Protein AF-A0A7X6XZR0-F1 (afdb_monomer)

pLDDT: mean 86.49, std 8.96, range [48.38, 97.5]

Structure (mmCIF, N/CA/C/O backbone):
data_AF-A0A7X6XZR0-F1
#
_entry.id   AF-A0A7X6XZR0-F1
#
loop_
_atom_site.group_PDB
_atom_site.id
_atom_site.type_symbol
_atom_site.label_atom_id
_atom_site.label_alt_id
_atom_site.label_comp_id
_atom_site.label_asym_id
_atom_site.label_entity_id
_atom_site.label_seq_id
_atom_site.pdbx_PDB_ins_code
_atom_site.Cartn_x
_atom_site.Cartn_y
_atom_site.Cartn_z
_atom_site.occupancy
_atom_site.B_iso_or_equiv
_atom_site.auth_seq_id
_atom_site.auth_comp_id
_atom_site.auth_asym_id
_atom_site.auth_atom_id
_atom_site.pdbx_PDB_model_num
ATOM 1 N N . MET A 1 1 ? 8.044 -17.500 -3.441 1.00 71.12 1 MET A N 1
ATOM 2 C CA . MET A 1 1 ? 6.943 -18.055 -2.612 1.00 71.12 1 MET A CA 1
ATOM 3 C C . MET A 1 1 ? 7.220 -17.978 -1.116 1.00 71.12 1 MET A C 1
ATOM 5 O O . MET A 1 1 ? 6.390 -17.415 -0.420 1.00 71.12 1 MET A O 1
ATOM 9 N N . LEU A 1 2 ? 8.347 -18.494 -0.602 1.00 86.00 2 LEU A N 1
ATOM 10 C CA . LEU A 1 2 ? 8.630 -18.442 0.845 1.00 86.00 2 LEU A CA 1
ATOM 11 C C . LEU A 1 2 ? 8.700 -16.993 1.375 1.00 86.00 2 LEU A C 1
ATOM 13 O O . LEU A 1 2 ? 8.103 -16.699 2.404 1.00 86.00 2 LEU A O 1
ATOM 17 N N . GLY A 1 3 ? 9.299 -16.070 0.608 1.00 82.06 3 GLY A N 1
ATOM 18 C CA . GLY A 1 3 ? 9.288 -14.629 0.906 1.00 82.06 3 GLY A CA 1
ATOM 19 C C . GLY A 1 3 ? 7.881 -14.025 1.001 1.00 82.06 3 GLY A C 1
ATOM 20 O O . GLY A 1 3 ? 7.566 -13.363 1.981 1.00 82.06 3 GLY A O 1
ATOM 21 N N . THR A 1 4 ? 6.993 -14.332 0.053 1.00 83.75 4 THR A N 1
ATOM 22 C CA . THR A 1 4 ? 5.595 -13.863 0.040 1.00 83.75 4 THR A CA 1
ATOM 23 C C . THR A 1 4 ? 4.795 -14.362 1.250 1.00 83.75 4 THR A C 1
ATOM 25 O O . THR A 1 4 ? 3.998 -13.614 1.819 1.00 83.75 4 THR A O 1
ATOM 28 N N . ILE A 1 5 ? 5.023 -15.612 1.674 1.00 87.69 5 ILE A N 1
ATOM 29 C CA . ILE A 1 5 ? 4.390 -16.190 2.869 1.00 87.69 5 ILE A CA 1
ATOM 30 C C . ILE A 1 5 ? 4.886 -15.471 4.126 1.00 87.69 5 ILE A C 1
ATOM 32 O O . ILE A 1 5 ? 4.074 -15.035 4.941 1.00 87.69 5 ILE A O 1
ATOM 36 N N . VAL A 1 6 ? 6.204 -15.298 4.262 1.00 89.50 6 VAL A N 1
ATOM 37 C CA . VAL A 1 6 ? 6.802 -14.580 5.397 1.00 89.50 6 VAL A CA 1
ATOM 38 C C . VAL A 1 6 ? 6.308 -13.133 5.451 1.00 89.50 6 VAL A C 1
ATOM 40 O O . VAL A 1 6 ? 5.917 -12.673 6.520 1.00 89.50 6 VAL A O 1
ATOM 43 N N . ASN A 1 7 ? 6.246 -12.441 4.310 1.00 85.06 7 ASN A N 1
ATOM 44 C CA . ASN A 1 7 ? 5.726 -11.076 4.220 1.00 85.06 7 ASN A CA 1
ATOM 45 C C . ASN A 1 7 ? 4.259 -11.006 4.669 1.00 85.06 7 ASN A C 1
ATOM 47 O O . ASN A 1 7 ? 3.897 -10.188 5.510 1.00 85.06 7 ASN A O 1
ATOM 51 N N . SER A 1 8 ? 3.422 -11.924 4.181 1.00 87.25 8 SER A N 1
ATOM 52 C CA . SER A 1 8 ? 2.006 -11.987 4.562 1.00 87.25 8 SER A CA 1
ATOM 53 C C . SER A 1 8 ? 1.831 -12.204 6.070 1.00 87.25 8 SER A C 1
ATOM 55 O O . SER A 1 8 ? 1.037 -11.513 6.707 1.00 87.25 8 SER A O 1
ATOM 57 N N . ILE A 1 9 ? 2.613 -13.112 6.666 1.00 92.38 9 ILE A N 1
ATOM 58 C CA . ILE A 1 9 ? 2.617 -13.346 8.118 1.00 92.38 9 ILE A CA 1
ATOM 59 C C . ILE A 1 9 ? 3.086 -12.095 8.872 1.00 92.38 9 ILE A C 1
ATOM 61 O O . ILE A 1 9 ? 2.467 -11.714 9.865 1.00 92.38 9 ILE A O 1
ATOM 65 N N . ALA A 1 10 ? 4.136 -11.425 8.395 1.00 90.50 10 ALA A N 1
ATOM 66 C CA . ALA A 1 10 ? 4.646 -10.201 9.004 1.00 90.50 10 ALA A CA 1
ATOM 67 C C . ALA A 1 10 ? 3.609 -9.067 8.975 1.00 90.50 10 ALA A C 1
ATOM 69 O O . ALA A 1 10 ? 3.434 -8.387 9.985 1.00 90.50 10 ALA A O 1
ATOM 70 N N . ILE A 1 11 ? 2.874 -8.904 7.869 1.00 89.38 11 ILE A N 1
ATOM 71 C CA . ILE A 1 11 ? 1.781 -7.926 7.753 1.00 89.38 11 ILE A CA 1
ATOM 72 C C . ILE A 1 11 ? 0.669 -8.246 8.757 1.00 89.38 11 ILE A C 1
ATOM 74 O O . ILE A 1 11 ? 0.192 -7.346 9.447 1.00 89.38 11 ILE A O 1
ATOM 78 N N . ILE A 1 12 ? 0.280 -9.519 8.885 1.00 91.69 12 ILE A N 1
ATOM 79 C CA . ILE A 1 12 ? -0.750 -9.945 9.844 1.00 91.69 12 ILE A CA 1
ATOM 80 C C . ILE A 1 12 ? -0.305 -9.640 11.280 1.00 91.69 12 ILE A C 1
ATOM 82 O O . ILE A 1 12 ? -1.026 -8.968 12.020 1.00 91.69 12 ILE A O 1
ATOM 86 N N . ILE A 1 13 ? 0.891 -10.091 11.671 1.00 95.06 13 ILE A N 1
ATOM 87 C CA . ILE A 1 13 ? 1.434 -9.882 13.021 1.00 95.06 13 ILE A CA 1
ATOM 88 C C . ILE A 1 13 ? 1.599 -8.385 13.306 1.00 95.06 13 ILE A C 1
ATOM 90 O O . ILE A 1 13 ? 1.146 -7.900 14.343 1.00 95.06 13 ILE A O 1
ATOM 94 N N . GLY A 1 14 ? 2.191 -7.636 12.375 1.00 91.69 14 GLY A N 1
ATOM 95 C CA . GLY A 1 14 ? 2.377 -6.191 12.487 1.00 91.69 14 GLY A CA 1
ATOM 96 C C . GLY A 1 14 ? 1.052 -5.439 12.599 1.00 91.69 14 GLY A C 1
ATOM 97 O O . GLY A 1 14 ? 0.932 -4.528 13.416 1.00 91.69 14 GLY A O 1
ATOM 98 N N . GLY A 1 15 ? 0.027 -5.864 11.855 1.00 89.62 15 GLY A N 1
ATOM 99 C CA . GLY A 1 15 ? -1.329 -5.330 11.954 1.00 89.62 15 GLY A CA 1
ATOM 100 C C . GLY A 1 15 ? -1.947 -5.555 13.335 1.00 89.62 15 GLY A C 1
ATOM 101 O O . GLY A 1 15 ? -2.462 -4.611 13.937 1.00 89.62 15 GLY A O 1
ATOM 102 N N . PHE A 1 16 ? -1.840 -6.769 13.884 1.00 92.00 16 PHE A N 1
ATOM 103 C CA . PHE A 1 16 ? -2.314 -7.070 15.241 1.00 92.00 16 PHE A CA 1
ATOM 104 C C . PHE A 1 16 ? -1.589 -6.245 16.307 1.00 92.00 16 PHE A C 1
ATOM 106 O O . PHE A 1 16 ? -2.237 -5.638 17.164 1.00 92.00 16 PHE A O 1
ATOM 113 N N . ILE A 1 17 ? -0.259 -6.164 16.229 1.00 92.25 17 ILE A N 1
ATOM 114 C CA . ILE A 1 17 ? 0.546 -5.327 17.128 1.00 92.25 17 ILE A CA 1
ATOM 115 C C . ILE A 1 17 ? 0.123 -3.856 16.999 1.00 92.25 17 ILE A C 1
ATOM 117 O O . ILE A 1 17 ? -0.089 -3.179 18.006 1.00 92.25 17 ILE A O 1
ATOM 121 N N . GLY A 1 18 ? -0.089 -3.370 15.774 1.00 88.56 18 GLY A N 1
ATOM 122 C CA . GLY A 1 18 ? -0.562 -2.014 15.501 1.00 88.56 18 GLY A CA 1
ATOM 123 C C . GLY A 1 18 ? -1.922 -1.706 16.134 1.00 88.56 18 GLY A C 1
ATOM 124 O O . GLY A 1 18 ? -2.119 -0.607 16.650 1.00 88.56 18 GLY A O 1
ATOM 125 N N . ILE A 1 19 ? -2.847 -2.671 16.176 1.00 86.12 19 ILE A N 1
ATOM 126 C CA . ILE A 1 19 ? -4.145 -2.512 16.857 1.00 86.12 19 ILE A CA 1
ATOM 127 C C . ILE A 1 19 ? -3.961 -2.336 18.369 1.00 86.12 19 ILE A C 1
ATOM 129 O O . ILE A 1 19 ? -4.641 -1.498 18.968 1.00 86.12 19 ILE A O 1
ATOM 133 N N . ILE A 1 20 ? -3.041 -3.086 18.983 1.00 88.31 20 ILE A N 1
ATOM 134 C CA . ILE A 1 20 ? -2.746 -2.988 20.421 1.00 88.31 20 ILE A CA 1
ATOM 135 C C . ILE A 1 20 ? -2.104 -1.629 20.737 1.00 88.31 20 ILE A C 1
ATOM 137 O O . ILE A 1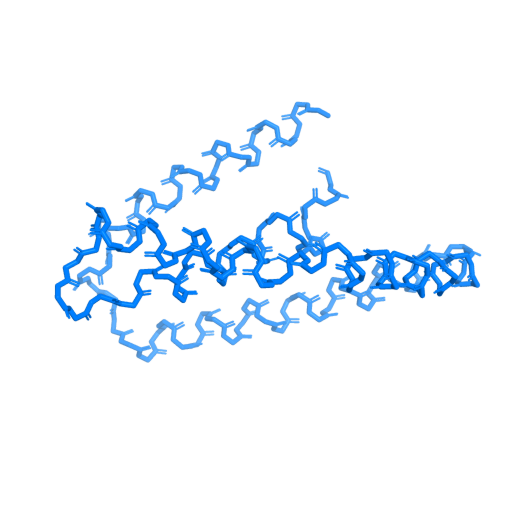 20 ? -2.509 -0.949 21.682 1.00 88.31 20 ILE A O 1
ATOM 141 N N . LEU A 1 21 ? -1.151 -1.194 19.909 1.00 86.94 21 LEU A N 1
ATOM 142 C CA . LEU A 1 21 ? -0.399 0.048 20.107 1.00 86.94 21 LEU A CA 1
ATOM 143 C C . LEU A 1 21 ? -1.162 1.314 19.690 1.00 86.94 21 LEU A C 1
ATOM 145 O O . LEU A 1 21 ? -0.823 2.404 20.154 1.00 86.94 21 LEU A O 1
ATOM 149 N N . LYS A 1 22 ? -2.221 1.194 18.874 1.00 79.50 22 LYS A N 1
ATOM 150 C CA . LYS A 1 22 ? -3.041 2.309 18.358 1.00 79.50 22 LYS A CA 1
ATOM 151 C C . LYS A 1 22 ? -3.418 3.339 19.424 1.00 79.50 22 LYS A C 1
ATOM 153 O O . LYS A 1 22 ? -3.431 4.528 19.130 1.00 79.50 22 LYS A O 1
ATOM 158 N N . LYS A 1 23 ? -3.758 2.905 20.645 1.00 75.81 23 LYS A N 1
ATOM 159 C CA . LYS A 1 23 ? -4.192 3.814 21.724 1.00 75.81 23 LYS A CA 1
ATOM 160 C C . LYS A 1 23 ? -3.085 4.760 22.215 1.00 75.81 23 LYS A C 1
ATOM 162 O O . LYS A 1 23 ? -3.414 5.773 22.820 1.00 75.81 23 LYS A O 1
ATOM 167 N N . GLY A 1 24 ? -1.810 4.440 21.976 1.00 77.94 24 GLY A N 1
ATOM 168 C CA . GLY A 1 24 ? -0.663 5.240 22.420 1.00 77.94 24 GLY A CA 1
ATOM 169 C C . GLY A 1 24 ? -0.092 6.201 21.371 1.00 77.94 24 GLY A C 1
ATOM 170 O O . GLY A 1 24 ? 0.735 7.043 21.712 1.00 77.94 24 GLY A O 1
ATOM 171 N N . ILE A 1 25 ? -0.508 6.100 20.104 1.00 84.00 25 ILE A N 1
ATOM 172 C CA . ILE A 1 25 ? 0.075 6.876 19.000 1.00 84.00 25 ILE A CA 1
ATOM 173 C C . ILE A 1 25 ? -0.778 8.124 18.746 1.00 84.00 25 ILE A C 1
ATOM 175 O O . ILE A 1 25 ? -1.958 8.015 18.420 1.00 84.00 25 ILE A O 1
ATOM 179 N N . LYS A 1 26 ? -0.184 9.320 18.875 1.00 88.69 26 LYS A N 1
ATOM 180 C CA . LYS A 1 26 ? -0.868 10.582 18.530 1.00 88.69 26 LYS A CA 1
ATOM 181 C C . LYS A 1 26 ? -1.081 10.681 17.017 1.00 88.69 26 LYS A C 1
ATOM 183 O O . LYS A 1 26 ? -0.222 10.256 16.247 1.00 88.69 26 LYS A O 1
ATOM 188 N N . GLU A 1 27 ? -2.163 11.338 16.606 1.00 85.88 27 GLU A N 1
ATOM 189 C CA . GLU A 1 27 ? -2.538 11.494 15.191 1.00 85.88 27 GLU A CA 1
ATOM 190 C C . GLU A 1 27 ? -1.414 12.104 14.335 1.00 85.88 27 GLU A C 1
ATOM 192 O O . GLU A 1 27 ? -1.160 11.663 13.221 1.00 85.88 27 GLU A O 1
ATOM 197 N N . ASN A 1 28 ? -0.650 13.043 14.897 1.00 89.81 28 ASN A N 1
ATOM 198 C CA . ASN A 1 28 ? 0.476 13.681 14.211 1.00 89.81 28 ASN A CA 1
ATOM 199 C C . ASN A 1 28 ? 1.545 12.659 13.791 1.00 89.81 28 ASN A C 1
ATOM 201 O O . ASN A 1 28 ? 2.033 12.708 12.668 1.00 89.81 28 ASN A O 1
ATOM 205 N N . TYR A 1 29 ? 1.872 11.702 14.671 1.00 90.56 29 TYR A N 1
ATOM 206 C CA . TYR A 1 29 ? 2.829 10.641 14.348 1.00 90.56 29 TYR A CA 1
ATOM 207 C C . TYR A 1 29 ? 2.277 9.714 13.273 1.00 90.56 29 TYR A C 1
ATOM 209 O O . TYR A 1 29 ? 3.020 9.309 12.385 1.00 90.56 29 TYR A O 1
ATOM 217 N N . ARG A 1 30 ? 0.976 9.403 13.320 1.00 85.50 30 ARG A N 1
ATOM 218 C CA . ARG A 1 30 ? 0.325 8.602 12.281 1.00 85.50 30 ARG A CA 1
ATOM 219 C C . ARG A 1 30 ? 0.469 9.267 10.913 1.00 85.50 30 ARG A C 1
ATOM 221 O O . ARG A 1 30 ? 0.872 8.589 9.974 1.00 85.50 30 ARG A O 1
ATOM 228 N N . ASN A 1 31 ? 0.190 10.565 10.819 1.00 89.94 31 ASN A N 1
ATOM 229 C CA . ASN A 1 31 ? 0.313 11.313 9.568 1.00 89.94 31 ASN A CA 1
ATOM 230 C C . ASN A 1 31 ? 1.757 11.308 9.057 1.00 89.94 31 ASN A C 1
ATOM 232 O O . ASN A 1 31 ? 1.991 10.890 7.930 1.00 89.94 31 ASN A O 1
ATOM 236 N N . THR A 1 32 ? 2.736 11.627 9.910 1.00 93.38 32 THR A N 1
ATOM 237 C CA . THR A 1 32 ? 4.158 11.587 9.524 1.00 93.38 32 THR A CA 1
ATOM 238 C C . THR A 1 32 ? 4.602 10.199 9.050 1.00 93.38 32 THR A C 1
ATOM 240 O O . THR A 1 32 ? 5.344 10.089 8.076 1.00 93.38 32 THR A O 1
ATOM 243 N N . ILE A 1 33 ? 4.142 9.128 9.708 1.00 89.81 33 ILE A N 1
ATOM 244 C CA . ILE A 1 33 ? 4.438 7.752 9.287 1.00 89.81 33 ILE A CA 1
ATOM 245 C C . ILE A 1 33 ? 3.818 7.468 7.915 1.00 89.81 33 ILE A C 1
ATOM 247 O O . ILE A 1 33 ? 4.497 6.924 7.046 1.00 89.81 33 ILE A O 1
ATOM 251 N N . MET A 1 34 ? 2.555 7.846 7.700 1.00 87.62 34 MET A N 1
ATOM 252 C CA . MET A 1 34 ? 1.875 7.647 6.417 1.00 87.62 34 MET A CA 1
ATOM 253 C C . MET A 1 34 ? 2.548 8.421 5.279 1.00 87.62 34 MET A C 1
ATOM 255 O O . MET A 1 34 ? 2.751 7.849 4.208 1.00 87.62 34 MET A O 1
ATOM 259 N N . ASP A 1 35 ? 2.958 9.666 5.519 1.00 92.00 35 ASP A N 1
ATOM 260 C CA . ASP A 1 35 ? 3.688 10.480 4.541 1.00 92.00 35 ASP A CA 1
ATOM 261 C C . ASP A 1 35 ? 5.045 9.847 4.193 1.00 92.00 35 ASP A C 1
ATOM 263 O O . ASP A 1 35 ? 5.417 9.751 3.021 1.00 92.00 35 ASP A O 1
ATOM 267 N N . GLY A 1 36 ? 5.763 9.332 5.198 1.00 92.69 36 GLY A N 1
ATOM 268 C CA . GLY A 1 36 ? 7.014 8.598 4.997 1.00 92.69 36 GLY A CA 1
ATOM 269 C C . GLY A 1 36 ? 6.830 7.312 4.182 1.00 92.69 36 GLY A C 1
ATOM 270 O O . GLY A 1 36 ? 7.637 7.016 3.295 1.00 92.69 36 GLY A O 1
ATOM 271 N N . ILE A 1 37 ? 5.747 6.566 4.427 1.00 89.00 37 ILE A N 1
ATOM 272 C CA . ILE A 1 37 ? 5.387 5.381 3.633 1.00 89.00 37 ILE A CA 1
ATOM 273 C C . ILE A 1 37 ? 5.085 5.788 2.185 1.00 89.00 37 ILE A C 1
ATOM 275 O O . ILE A 1 37 ? 5.611 5.164 1.264 1.00 89.00 37 ILE A O 1
ATOM 279 N N . ALA A 1 38 ? 4.300 6.847 1.966 1.00 88.19 38 ALA A N 1
ATOM 280 C CA . ALA A 1 38 ? 3.965 7.328 0.626 1.00 88.19 38 ALA A CA 1
ATOM 281 C C . ALA A 1 38 ? 5.216 7.750 -0.167 1.00 88.19 38 ALA A C 1
ATOM 283 O O . ALA A 1 38 ? 5.396 7.319 -1.309 1.00 88.19 38 ALA A O 1
ATOM 284 N N . LEU A 1 39 ? 6.124 8.511 0.453 1.00 93.06 39 LEU A N 1
ATOM 285 C CA . LEU A 1 39 ? 7.416 8.876 -0.141 1.00 93.06 39 LEU A CA 1
ATOM 286 C C . LEU A 1 39 ? 8.256 7.641 -0.490 1.00 93.06 39 LEU A C 1
ATOM 288 O O . LEU A 1 39 ? 8.831 7.566 -1.577 1.00 93.06 39 LEU A O 1
ATOM 292 N N . SER A 1 40 ? 8.285 6.644 0.395 1.00 89.31 40 SER A N 1
ATOM 293 C CA . SER A 1 40 ? 9.006 5.390 0.151 1.00 89.31 40 SER A CA 1
ATOM 294 C C . SER A 1 40 ? 8.439 4.633 -1.052 1.00 89.31 40 SER A C 1
ATOM 296 O O . SER A 1 40 ? 9.201 4.147 -1.886 1.00 89.31 40 SER A O 1
ATOM 298 N N . VAL A 1 41 ? 7.111 4.573 -1.194 1.00 86.69 41 V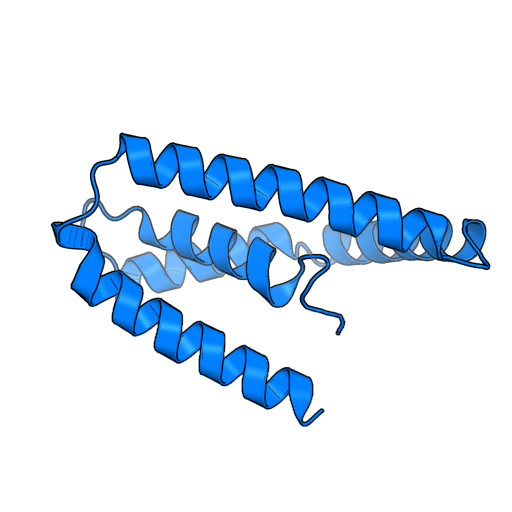AL A N 1
ATOM 299 C CA . VAL A 1 41 ? 6.450 3.939 -2.347 1.00 86.69 41 VAL A CA 1
ATOM 300 C C . VAL A 1 41 ? 6.823 4.639 -3.655 1.00 86.69 41 VAL A C 1
ATOM 302 O O . VAL A 1 41 ? 7.115 3.955 -4.637 1.00 86.69 41 VAL A O 1
ATOM 305 N N . ILE A 1 42 ? 6.884 5.975 -3.670 1.00 89.56 42 ILE A N 1
ATOM 306 C CA . ILE A 1 42 ? 7.326 6.743 -4.845 1.00 89.56 42 ILE A CA 1
ATOM 307 C C . ILE A 1 42 ? 8.758 6.353 -5.232 1.00 89.56 42 ILE A C 1
ATOM 309 O O . ILE A 1 42 ? 9.016 6.035 -6.393 1.00 89.56 42 ILE A O 1
ATOM 313 N N . ILE A 1 43 ? 9.679 6.319 -4.264 1.00 90.06 43 ILE A N 1
ATOM 314 C CA . ILE A 1 43 ? 11.084 5.954 -4.505 1.00 90.06 43 ILE A CA 1
ATOM 315 C C . ILE A 1 43 ? 11.192 4.530 -5.064 1.00 90.06 43 ILE A C 1
ATOM 317 O O . ILE A 1 43 ? 11.928 4.300 -6.028 1.00 90.06 43 ILE A O 1
ATOM 321 N N . ILE A 1 44 ? 10.446 3.579 -4.494 1.00 86.94 44 ILE A N 1
ATOM 322 C CA . ILE A 1 44 ? 10.431 2.185 -4.958 1.00 86.94 44 ILE A CA 1
ATOM 323 C C . ILE A 1 44 ? 9.894 2.105 -6.390 1.00 86.94 44 ILE A C 1
ATOM 325 O O . ILE A 1 44 ? 10.509 1.444 -7.225 1.00 86.94 44 ILE A O 1
ATOM 329 N N . GLY A 1 45 ? 8.801 2.808 -6.697 1.00 85.31 45 GLY A N 1
ATOM 330 C CA . GLY A 1 45 ? 8.219 2.852 -8.039 1.00 85.31 45 GLY A CA 1
ATOM 331 C C . GLY A 1 45 ? 9.181 3.420 -9.085 1.00 85.31 45 GLY A C 1
ATOM 332 O O . GLY A 1 45 ? 9.384 2.800 -10.129 1.00 85.31 45 GLY A O 1
ATOM 333 N N . ILE A 1 46 ? 9.836 4.546 -8.784 1.00 87.56 46 ILE A N 1
ATOM 334 C CA . ILE A 1 46 ? 10.844 5.157 -9.668 1.00 87.56 46 ILE A CA 1
ATOM 335 C C . ILE A 1 46 ? 12.014 4.194 -9.886 1.00 87.56 46 ILE A C 1
ATOM 337 O O . ILE A 1 46 ? 12.409 3.940 -11.022 1.00 87.56 46 ILE A O 1
ATOM 341 N N . THR A 1 47 ? 12.547 3.618 -8.807 1.00 86.12 47 THR A N 1
ATOM 342 C CA . THR A 1 47 ? 13.696 2.705 -8.886 1.00 86.12 47 THR A CA 1
ATOM 343 C C . THR A 1 47 ? 13.353 1.437 -9.671 1.00 86.12 47 THR A C 1
ATOM 345 O O . THR A 1 47 ? 14.162 0.976 -10.475 1.00 86.12 47 THR A O 1
ATOM 348 N N . GLY A 1 48 ? 12.153 0.882 -9.474 1.00 84.19 48 GLY A N 1
ATOM 349 C CA . GLY A 1 48 ? 11.655 -0.270 -10.227 1.00 84.19 48 GLY A CA 1
ATOM 350 C C . GLY A 1 48 ? 11.454 0.043 -11.710 1.00 84.19 48 GLY A C 1
ATOM 351 O O . GLY A 1 48 ? 11.849 -0.752 -12.559 1.00 84.19 48 GLY A O 1
ATOM 352 N N . GLY A 1 49 ? 10.921 1.228 -12.025 1.00 82.38 49 GLY A N 1
ATOM 353 C CA . GLY A 1 49 ? 10.757 1.699 -13.400 1.00 82.38 49 GLY A CA 1
ATOM 354 C C . GLY A 1 49 ? 12.089 1.898 -14.127 1.00 82.38 49 GLY A C 1
ATOM 355 O O . GLY A 1 49 ? 12.230 1.455 -15.262 1.00 82.38 49 GLY A O 1
ATOM 356 N N . ILE A 1 50 ? 13.087 2.496 -13.466 1.00 83.38 50 ILE A N 1
ATOM 357 C CA . ILE A 1 50 ? 14.426 2.710 -14.046 1.00 83.38 50 ILE A CA 1
ATOM 358 C C . ILE A 1 50 ? 15.163 1.382 -14.272 1.00 83.38 50 ILE A C 1
ATOM 360 O O . ILE A 1 50 ? 15.867 1.238 -15.267 1.00 83.38 50 ILE A O 1
ATOM 364 N N . LYS A 1 51 ? 14.998 0.398 -13.378 1.00 80.75 51 LYS A N 1
ATOM 365 C CA . LYS A 1 51 ? 15.591 -0.943 -13.533 1.00 80.75 51 LYS A CA 1
ATOM 366 C C . LYS A 1 51 ? 14.948 -1.781 -14.645 1.00 80.75 51 LYS A C 1
ATOM 368 O O . LYS A 1 51 ? 15.468 -2.846 -14.962 1.00 80.75 51 LYS A O 1
ATOM 373 N N . SER A 1 52 ? 13.822 -1.350 -15.208 1.00 78.56 52 SER A N 1
ATOM 374 C CA . SER A 1 52 ? 13.122 -2.107 -16.241 1.00 78.56 52 SER A CA 1
ATOM 375 C C . SER A 1 52 ? 13.858 -2.039 -17.579 1.00 78.56 52 SER A C 1
ATOM 377 O O . SER A 1 52 ? 13.919 -0.989 -18.213 1.00 78.56 52 SER A O 1
ATOM 379 N N . GLU A 1 53 ? 14.316 -3.189 -18.069 1.00 80.00 53 GLU A N 1
ATOM 380 C CA . GLU A 1 53 ? 14.995 -3.310 -19.368 1.00 80.00 53 GLU A CA 1
ATOM 381 C C . GLU A 1 53 ? 14.068 -3.027 -20.565 1.00 80.00 53 GLU A C 1
ATOM 383 O O . GLU A 1 53 ? 14.529 -2.629 -21.631 1.00 80.00 53 GLU A O 1
ATOM 388 N N . ASN A 1 54 ? 12.749 -3.199 -20.397 1.00 87.38 54 ASN A N 1
ATOM 389 C CA . ASN A 1 54 ? 11.750 -3.015 -21.456 1.00 87.38 54 ASN A CA 1
ATOM 390 C C . ASN A 1 54 ? 10.602 -2.095 -21.016 1.00 87.38 54 ASN A C 1
ATOM 392 O O . ASN A 1 54 ? 9.476 -2.529 -20.770 1.00 87.38 54 ASN A O 1
ATOM 396 N N . VAL A 1 55 ? 10.876 -0.790 -20.943 1.00 85.50 55 VAL A N 1
ATOM 397 C CA . VAL A 1 55 ? 9.894 0.236 -20.538 1.00 85.50 55 VAL A CA 1
ATOM 398 C C . VAL A 1 55 ? 8.625 0.213 -21.405 1.00 85.50 55 VAL A C 1
ATOM 400 O O . VAL A 1 55 ? 7.525 0.370 -20.883 1.00 85.50 55 VAL A O 1
ATOM 403 N N . ILE A 1 56 ? 8.744 -0.054 -22.712 1.00 90.88 56 ILE A N 1
ATOM 404 C CA . ILE A 1 56 ? 7.584 -0.150 -23.618 1.00 90.88 56 ILE A CA 1
ATOM 405 C C . ILE A 1 56 ? 6.639 -1.278 -23.181 1.00 90.88 56 ILE A C 1
ATOM 407 O O . ILE A 1 56 ? 5.426 -1.081 -23.148 1.00 90.88 56 ILE A O 1
ATOM 411 N N . LEU A 1 57 ? 7.178 -2.439 -22.794 1.00 90.38 57 LEU A N 1
ATOM 412 C CA . LEU A 1 57 ? 6.373 -3.575 -22.339 1.00 90.38 57 LEU A CA 1
ATOM 413 C C . LEU A 1 57 ? 5.640 -3.242 -21.037 1.00 90.38 57 LEU A C 1
ATOM 415 O O . LEU A 1 57 ? 4.465 -3.584 -20.895 1.00 90.38 57 LEU A O 1
ATOM 419 N N . VAL A 1 58 ? 6.294 -2.522 -20.120 1.00 88.00 58 VAL A N 1
ATOM 420 C CA . VAL A 1 58 ? 5.666 -2.026 -18.885 1.00 88.00 58 VAL A CA 1
ATOM 421 C C . VAL A 1 58 ? 4.498 -1.096 -19.208 1.00 88.00 58 VAL A C 1
ATOM 423 O O . VAL A 1 58 ? 3.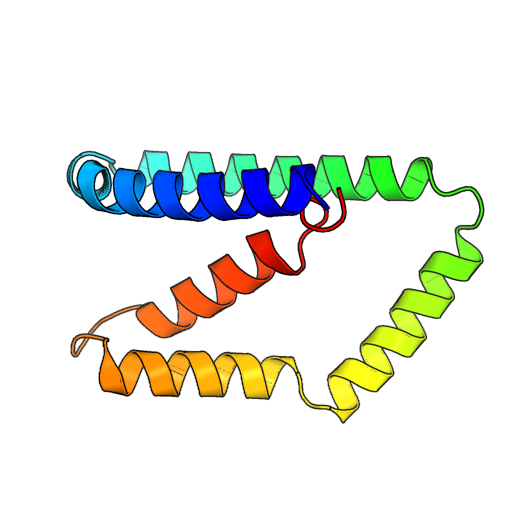400 -1.305 -18.696 1.00 88.00 58 VAL A O 1
ATOM 426 N N . VAL A 1 59 ? 4.693 -0.121 -20.102 1.00 90.12 59 VAL A N 1
ATOM 427 C CA . VAL A 1 59 ? 3.630 0.812 -20.516 1.00 90.12 59 VAL A CA 1
ATOM 428 C C . VAL A 1 59 ? 2.453 0.060 -21.139 1.00 90.12 59 VAL A C 1
ATOM 430 O O . VAL A 1 59 ? 1.313 0.265 -20.728 1.00 90.12 59 VAL A O 1
ATOM 433 N N . VAL A 1 60 ? 2.714 -0.854 -22.077 1.00 94.88 60 VAL A N 1
ATOM 434 C CA . VAL A 1 60 ? 1.663 -1.661 -22.719 1.00 94.88 60 VAL A CA 1
ATOM 435 C C . VAL A 1 60 ? 0.913 -2.511 -21.690 1.00 94.88 60 VAL A C 1
ATOM 437 O O . VAL A 1 60 ? -0.316 -2.561 -21.718 1.00 94.88 60 VAL A O 1
ATOM 440 N N . SER A 1 61 ? 1.625 -3.123 -20.742 1.00 92.06 61 SER A N 1
ATOM 441 C CA . SER A 1 61 ? 1.020 -3.931 -19.676 1.00 92.06 61 SER A CA 1
ATOM 442 C C . SER A 1 61 ? 0.126 -3.096 -18.761 1.00 92.06 61 SER A C 1
ATOM 444 O O . SER A 1 61 ? -0.965 -3.541 -18.407 1.00 92.06 61 SER A O 1
ATOM 446 N N . ILE A 1 62 ? 0.542 -1.873 -18.416 1.00 91.06 62 ILE A N 1
ATOM 447 C CA . ILE A 1 62 ? -0.266 -0.940 -17.617 1.00 91.06 62 ILE A CA 1
ATOM 448 C C . ILE A 1 62 ? -1.526 -0.529 -18.384 1.00 91.06 62 ILE A C 1
ATOM 450 O O . ILE A 1 62 ? -2.618 -0.544 -17.816 1.00 91.06 62 ILE A O 1
ATOM 454 N N . VAL A 1 63 ? -1.410 -0.192 -19.671 1.00 96.25 63 VAL A N 1
ATOM 455 C CA . VAL A 1 63 ? -2.565 0.205 -20.493 1.00 96.25 63 VAL A CA 1
ATOM 456 C C . VAL A 1 63 ? -3.560 -0.948 -20.617 1.00 96.25 63 VAL A C 1
ATOM 458 O O . VAL A 1 63 ? -4.732 -0.786 -20.288 1.00 96.25 63 VAL A O 1
ATOM 461 N N . ILE A 1 64 ? -3.105 -2.136 -21.016 1.00 97.50 64 ILE A N 1
ATOM 462 C CA . ILE A 1 64 ? -3.991 -3.297 -21.177 1.00 97.50 64 ILE A CA 1
ATOM 463 C C . ILE A 1 64 ? -4.592 -3.705 -19.826 1.00 97.50 64 ILE A C 1
ATOM 465 O O . ILE A 1 64 ? -5.801 -3.914 -19.722 1.00 97.50 64 ILE A O 1
ATOM 469 N N . GLY A 1 65 ? -3.772 -3.776 -18.776 1.00 94.56 65 GLY A N 1
ATOM 470 C CA . GLY A 1 65 ? -4.215 -4.134 -17.431 1.00 94.56 65 GLY A CA 1
ATOM 471 C C . GLY A 1 65 ? -5.236 -3.149 -16.858 1.00 94.56 65 GLY A C 1
ATOM 472 O O . GLY A 1 65 ? -6.234 -3.583 -16.287 1.00 94.56 65 GLY A O 1
ATOM 473 N N . SER A 1 66 ? -5.041 -1.841 -17.057 1.00 93.88 66 SER A N 1
ATOM 474 C CA . SER A 1 66 ? -5.993 -0.814 -16.610 1.00 93.88 66 SER A CA 1
ATOM 475 C C . SER A 1 66 ? -7.308 -0.869 -17.385 1.00 93.88 66 SER A C 1
ATOM 477 O O . SER A 1 66 ? -8.365 -0.803 -16.764 1.00 93.88 66 SER A O 1
ATOM 479 N N . MET A 1 67 ? -7.279 -1.097 -18.703 1.00 97.12 67 MET A N 1
ATOM 480 C CA . MET A 1 67 ? -8.502 -1.296 -19.493 1.00 97.12 67 MET A CA 1
ATOM 481 C C . MET A 1 67 ? -9.290 -2.527 -19.028 1.00 97.12 67 MET A C 1
ATOM 483 O O . MET A 1 67 ? -10.506 -2.451 -18.837 1.00 97.12 67 MET A O 1
ATOM 487 N N . ILE A 1 68 ? -8.605 -3.655 -18.813 1.00 97.19 68 ILE A N 1
ATOM 488 C CA . ILE A 1 68 ? -9.229 -4.884 -18.300 1.00 97.19 68 ILE A CA 1
ATOM 489 C C . ILE A 1 68 ? -9.787 -4.648 -16.892 1.00 97.19 68 ILE A C 1
ATOM 491 O O . ILE A 1 68 ? -10.913 -5.056 -16.601 1.00 97.19 68 ILE A O 1
ATOM 495 N N . GLY A 1 69 ? -9.027 -3.978 -16.025 1.00 94.69 69 GLY A N 1
ATOM 496 C CA . GLY A 1 69 ? -9.432 -3.676 -14.655 1.00 94.69 69 GLY A CA 1
ATOM 497 C C . GLY A 1 69 ? -10.650 -2.757 -14.577 1.00 94.69 69 GLY A C 1
ATOM 498 O O . GLY A 1 69 ? -11.570 -3.031 -13.799 1.00 94.69 69 GLY A O 1
ATOM 499 N N . GLU A 1 70 ? -10.697 -1.727 -15.423 1.00 95.69 70 GLU A N 1
ATOM 500 C CA . GLU A 1 70 ? -11.829 -0.801 -15.525 1.00 95.69 70 GLU A CA 1
ATOM 501 C C . GLU A 1 70 ? -13.075 -1.513 -16.058 1.00 95.69 70 GLU A C 1
ATOM 503 O O . GLU A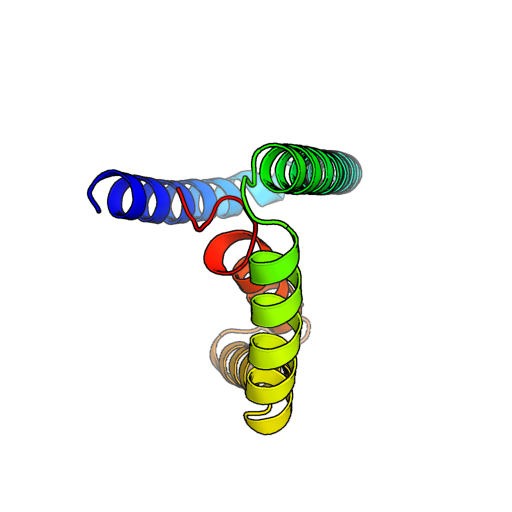 1 70 ? -14.152 -1.426 -15.464 1.00 95.69 70 GLU A O 1
ATOM 508 N N . TYR A 1 71 ? -12.929 -2.319 -17.116 1.00 97.44 71 TYR A N 1
ATOM 509 C CA . TYR A 1 71 ? -14.030 -3.124 -17.645 1.00 97.44 71 TYR A CA 1
ATOM 510 C C . TYR A 1 71 ? -14.579 -4.109 -16.600 1.00 97.44 71 TYR A C 1
ATOM 512 O O . TYR A 1 71 ? -15.794 -4.238 -16.420 1.00 97.44 71 TYR A O 1
ATOM 520 N N . ALA A 1 72 ? -13.689 -4.766 -15.851 1.00 96.81 72 ALA A N 1
ATOM 521 C CA . ALA A 1 72 ? -14.052 -5.657 -14.753 1.00 96.81 72 ALA A CA 1
ATOM 522 C C . ALA A 1 72 ? -14.593 -4.913 -13.514 1.00 96.81 72 ALA A C 1
ATOM 524 O O . ALA A 1 72 ? -15.138 -5.558 -12.607 1.00 96.81 72 ALA A O 1
ATOM 525 N N . LYS A 1 73 ? -14.485 -3.577 -13.481 1.00 95.88 73 LYS A N 1
ATOM 526 C CA . LYS A 1 73 ? -14.883 -2.697 -12.375 1.00 95.88 73 LYS A CA 1
ATOM 527 C C . LYS A 1 73 ? -14.231 -3.114 -11.052 1.00 95.88 73 LYS A C 1
ATOM 529 O O . LYS A 1 73 ? -14.922 -3.223 -10.035 1.00 95.88 73 LYS A O 1
ATOM 534 N N . ILE A 1 74 ? -12.922 -3.393 -11.075 1.00 93.25 74 ILE A N 1
ATOM 535 C CA . ILE A 1 74 ? -12.178 -3.906 -9.907 1.00 93.25 74 ILE A CA 1
ATOM 536 C C . ILE A 1 74 ? -12.314 -2.960 -8.710 1.00 93.25 74 ILE A C 1
ATOM 538 O O . ILE A 1 74 ? -12.658 -3.423 -7.625 1.00 93.25 74 ILE A O 1
ATOM 542 N N . GLU A 1 75 ? -12.133 -1.654 -8.916 1.00 90.12 75 GLU A N 1
ATOM 543 C CA . GLU A 1 75 ? -12.247 -0.644 -7.855 1.00 90.12 75 GLU A CA 1
ATOM 544 C C . GLU A 1 75 ? -13.640 -0.664 -7.206 1.00 90.12 75 GLU A C 1
ATOM 546 O O . GLU A 1 75 ? -13.764 -0.907 -6.009 1.00 90.12 75 GLU A O 1
ATOM 551 N N . LYS A 1 76 ? -14.711 -0.605 -8.011 1.00 93.31 76 LYS A N 1
ATOM 552 C CA . LYS A 1 76 ? -16.100 -0.662 -7.510 1.00 93.31 76 LYS A CA 1
ATOM 553 C C . LYS A 1 76 ? -16.408 -1.951 -6.744 1.00 93.31 76 LYS A C 1
ATOM 555 O O . LYS A 1 76 ? -17.223 -1.951 -5.822 1.00 93.31 76 LYS A O 1
ATOM 560 N N . ARG A 1 77 ? -15.817 -3.080 -7.149 1.00 93.62 77 ARG A N 1
ATOM 561 C CA . ARG A 1 77 ? -15.968 -4.359 -6.435 1.00 93.62 77 ARG A CA 1
ATOM 562 C C . ARG A 1 77 ? -15.207 -4.353 -5.114 1.00 93.62 77 ARG A C 1
ATOM 564 O O . ARG A 1 77 ? -15.714 -4.917 -4.142 1.00 93.62 77 ARG A O 1
ATOM 571 N N . LEU A 1 78 ? -14.030 -3.733 -5.075 1.00 92.44 78 LEU A N 1
ATOM 572 C CA . LEU A 1 78 ? -13.237 -3.584 -3.861 1.00 92.44 78 LEU A CA 1
ATOM 573 C C . LEU A 1 78 ? -13.965 -2.692 -2.848 1.00 92.44 78 LEU A C 1
ATOM 575 O O . LEU A 1 78 ? -14.143 -3.123 -1.709 1.00 92.44 78 LEU A O 1
ATOM 579 N N . ASP A 1 79 ? -14.495 -1.549 -3.286 1.00 92.38 79 ASP A N 1
ATOM 580 C CA . ASP A 1 79 ? -15.306 -0.648 -2.455 1.00 92.38 79 ASP A CA 1
ATOM 581 C C . ASP A 1 79 ? -16.540 -1.362 -1.903 1.00 92.38 79 ASP A C 1
ATOM 583 O O . ASP A 1 79 ? -16.742 -1.428 -0.692 1.00 92.38 79 ASP A O 1
ATOM 587 N N . LYS A 1 80 ? -17.315 -2.025 -2.774 1.00 93.88 80 LYS A N 1
ATOM 588 C CA . LYS A 1 80 ? -18.500 -2.786 -2.351 1.00 93.88 80 LYS A CA 1
ATOM 589 C C . LYS A 1 80 ? -18.151 -3.894 -1.354 1.00 93.88 80 LYS A C 1
ATOM 591 O O . LYS A 1 80 ? -18.944 -4.205 -0.467 1.00 93.88 80 LYS A O 1
ATOM 596 N N . THR A 1 81 ? -16.983 -4.516 -1.497 1.00 93.50 81 THR A N 1
ATOM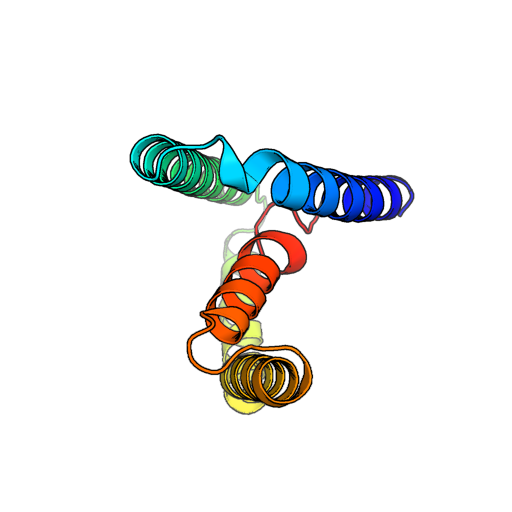 597 C CA . THR A 1 81 ? -16.502 -5.519 -0.538 1.00 93.50 81 THR A CA 1
ATOM 598 C C . THR A 1 81 ? -16.154 -4.869 0.800 1.00 93.50 81 THR A C 1
ATOM 600 O O . THR A 1 81 ? -16.560 -5.391 1.839 1.00 93.50 81 THR A O 1
ATOM 603 N N . GLY A 1 82 ? -15.478 -3.718 0.783 1.00 92.12 82 GLY A N 1
ATOM 604 C CA . GLY A 1 82 ? -15.205 -2.909 1.971 1.00 92.12 82 GLY A CA 1
ATOM 605 C C . GLY A 1 82 ? -16.484 -2.502 2.703 1.00 92.12 82 GLY A C 1
ATOM 606 O O . GLY A 1 82 ? -16.577 -2.690 3.916 1.00 92.12 82 GLY A O 1
ATOM 607 N N . ASP A 1 83 ? -17.501 -2.054 1.970 1.00 91.81 83 ASP A N 1
ATOM 608 C CA . ASP A 1 83 ? -18.797 -1.645 2.520 1.00 91.81 83 ASP A CA 1
ATOM 609 C C . ASP A 1 83 ? -19.571 -2.832 3.102 1.00 91.81 83 ASP A C 1
ATOM 611 O O . ASP A 1 83 ? -20.106 -2.759 4.211 1.00 91.81 83 ASP A O 1
ATOM 615 N N . ASN A 1 84 ? -19.570 -3.974 2.404 1.00 92.75 84 ASN A N 1
ATOM 616 C CA . ASN A 1 84 ? -20.162 -5.210 2.913 1.00 92.75 84 ASN A CA 1
ATOM 617 C C . ASN A 1 84 ? -19.483 -5.658 4.215 1.00 92.75 84 ASN A C 1
ATOM 619 O O . ASN A 1 84 ? -20.166 -6.046 5.164 1.00 92.75 84 ASN A O 1
ATOM 623 N N . LEU A 1 85 ? -18.151 -5.595 4.288 1.00 91.25 85 LEU A N 1
ATOM 624 C CA . LEU A 1 85 ? -17.414 -5.923 5.507 1.00 91.25 85 LEU A CA 1
ATOM 625 C C . LEU A 1 85 ? -17.684 -4.902 6.616 1.00 91.25 85 LEU A C 1
ATOM 627 O O . LEU A 1 85 ? -17.889 -5.299 7.760 1.00 91.25 85 LEU A O 1
ATOM 631 N N . GLN A 1 86 ? -17.768 -3.613 6.289 1.00 89.81 86 GLN A N 1
ATOM 632 C CA . GLN A 1 86 ? -18.136 -2.571 7.242 1.00 89.81 86 GLN A CA 1
ATOM 633 C C . GLN A 1 86 ? -19.545 -2.786 7.806 1.00 89.81 86 GLN A C 1
ATOM 635 O O . GLN A 1 86 ? -19.734 -2.635 9.007 1.00 89.81 86 GLN A O 1
ATOM 640 N N . SER A 1 87 ? -20.518 -3.202 6.995 1.00 89.44 87 SER A N 1
ATOM 641 C CA . SER A 1 87 ? -21.874 -3.496 7.484 1.00 89.44 87 SER A CA 1
ATOM 642 C C . SER A 1 87 ? -21.922 -4.670 8.475 1.00 89.44 87 SER A C 1
ATOM 644 O O . SER A 1 87 ? -22.800 -4.719 9.332 1.00 89.44 87 SER A O 1
ATOM 646 N N . ARG A 1 88 ? -20.970 -5.610 8.375 1.00 88.31 88 ARG A N 1
ATOM 647 C CA . ARG A 1 88 ? -20.901 -6.815 9.221 1.00 88.31 88 ARG A CA 1
ATOM 648 C C . ARG A 1 88 ? -20.017 -6.647 10.454 1.00 88.31 88 ARG A C 1
ATOM 650 O O . ARG A 1 88 ? -20.331 -7.194 11.504 1.00 88.31 88 ARG A O 1
ATOM 657 N N . PHE A 1 89 ? -18.897 -5.944 10.312 1.00 86.38 89 PHE A N 1
ATOM 658 C CA . PHE A 1 89 ? -17.835 -5.861 11.322 1.00 86.38 89 PHE A CA 1
ATOM 659 C C . PHE A 1 89 ? -17.578 -4.433 11.817 1.00 86.38 89 PHE A C 1
ATOM 661 O O . PHE A 1 89 ? -16.893 -4.235 12.823 1.00 86.38 89 PHE A O 1
ATOM 668 N N . GLY A 1 90 ? -18.093 -3.430 11.109 1.00 79.56 90 GLY A N 1
ATOM 669 C CA . GLY A 1 90 ? -17.962 -2.026 11.464 1.00 79.56 90 GLY A CA 1
ATOM 670 C C . GLY A 1 90 ? -18.927 -1.615 12.572 1.00 79.56 90 GLY A C 1
ATOM 671 O O . GLY A 1 90 ? -20.006 -2.173 12.747 1.00 79.56 90 GLY A O 1
ATOM 672 N N . LYS A 1 91 ? -18.528 -0.593 13.329 1.00 79.31 91 LYS A N 1
ATOM 673 C CA . LYS A 1 91 ? -19.428 0.146 14.227 1.00 79.31 91 LYS A CA 1
ATOM 674 C C . LYS A 1 91 ? -20.037 1.325 13.465 1.00 79.31 91 LYS A C 1
ATOM 676 O O . LYS A 1 91 ? -19.490 1.717 12.432 1.00 79.31 91 LYS A O 1
ATOM 681 N N . SER A 1 92 ? -21.112 1.902 14.003 1.00 65.25 92 SER A N 1
ATOM 682 C CA . SER A 1 92 ? -21.972 2.931 13.389 1.00 65.25 92 SER A CA 1
ATOM 683 C C . SER A 1 92 ? -21.247 4.155 12.804 1.00 65.25 92 SER A C 1
ATOM 685 O O . SER A 1 92 ? -21.837 4.863 12.005 1.00 65.25 92 SER A O 1
ATOM 687 N N . ASP A 1 93 ? -19.978 4.372 13.167 1.00 62.94 93 ASP A N 1
ATOM 688 C CA . ASP A 1 93 ? -19.150 5.511 12.745 1.00 62.94 93 ASP A CA 1
ATOM 689 C C . ASP A 1 93 ? -17.716 5.091 12.333 1.00 62.94 93 ASP A C 1
ATOM 691 O O . ASP A 1 93 ? -16.728 5.805 12.508 1.00 62.94 93 ASP A O 1
ATOM 695 N N . SER A 1 94 ? -17.550 3.846 11.874 1.00 71.56 94 SER A N 1
ATOM 696 C CA . SER A 1 94 ? -16.223 3.291 11.578 1.00 71.56 94 SER A CA 1
ATOM 697 C C . SER A 1 94 ? -15.737 3.637 10.165 1.00 71.56 94 SER A C 1
ATOM 699 O O . SER A 1 94 ? -16.425 3.397 9.185 1.00 71.56 94 SER A O 1
ATOM 701 N N . GLN A 1 95 ? -14.490 4.100 10.023 1.00 82.06 95 GLN A N 1
ATOM 702 C CA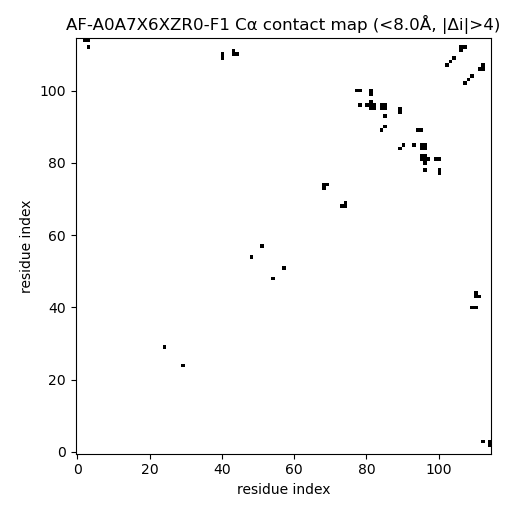 . GLN A 1 95 ? -13.810 4.212 8.718 1.00 82.06 95 GLN A CA 1
ATOM 703 C C . GLN A 1 95 ? -13.291 2.853 8.204 1.00 82.06 95 GLN A C 1
ATOM 705 O O . GLN A 1 95 ? -12.206 2.765 7.626 1.00 82.06 95 GLN A O 1
ATOM 710 N N . PHE A 1 96 ? -14.032 1.771 8.461 1.00 86.81 96 PHE A N 1
ATOM 711 C CA . PHE A 1 96 ? -13.576 0.409 8.189 1.00 86.81 96 PHE A CA 1
ATOM 712 C C . PHE A 1 96 ? -13.380 0.164 6.689 1.00 86.81 96 PHE A C 1
ATOM 714 O O . PHE A 1 96 ? -12.306 -0.290 6.300 1.00 86.81 96 PHE A O 1
ATOM 721 N N . SER A 1 97 ? -14.369 0.509 5.855 1.00 88.88 97 SER A N 1
ATOM 722 C CA . SER A 1 97 ? -14.297 0.318 4.398 1.00 88.88 97 SER A CA 1
ATOM 723 C C . SER A 1 97 ? -13.087 1.052 3.811 1.00 88.88 97 SER A C 1
ATOM 725 O O . SER A 1 97 ? -12.218 0.437 3.194 1.00 88.88 97 SER A O 1
ATOM 727 N N . LYS A 1 98 ? -12.920 2.339 4.149 1.00 88.12 98 LYS A N 1
ATOM 728 C CA . LYS A 1 98 ? -11.772 3.148 3.709 1.00 88.12 98 LYS A CA 1
ATOM 729 C C . LYS A 1 98 ? -10.431 2.553 4.145 1.00 88.12 98 LYS A C 1
ATOM 731 O O . LYS A 1 98 ? -9.495 2.514 3.348 1.00 88.12 98 LYS A O 1
ATOM 736 N N . ALA A 1 99 ? -10.322 2.082 5.389 1.00 87.94 99 ALA A N 1
ATOM 737 C CA . ALA A 1 99 ? -9.102 1.454 5.892 1.00 87.94 99 ALA A CA 1
ATOM 738 C C . ALA A 1 99 ? -8.801 0.124 5.182 1.00 87.94 99 ALA A C 1
ATOM 740 O O . ALA A 1 99 ? -7.645 -0.135 4.854 1.00 87.94 99 ALA A O 1
ATOM 741 N N . PHE A 1 100 ? -9.827 -0.684 4.905 1.00 89.88 100 PHE A N 1
ATOM 742 C CA . PHE A 1 100 ? -9.702 -1.940 4.169 1.00 89.88 100 PHE A CA 1
ATOM 743 C C . PHE A 1 100 ? -9.216 -1.715 2.732 1.00 89.88 100 PHE A C 1
ATOM 745 O O . PHE A 1 100 ? -8.238 -2.340 2.316 1.00 89.88 100 PHE A O 1
ATOM 752 N N . VAL A 1 101 ? -9.849 -0.795 1.995 1.00 90.50 101 VAL A N 1
ATOM 753 C CA . VAL A 1 101 ? -9.458 -0.454 0.617 1.00 90.50 101 VAL A CA 1
ATOM 754 C C . VAL A 1 101 ? -8.030 0.093 0.597 1.00 90.50 101 VAL A C 1
ATOM 756 O O . VAL A 1 101 ? -7.187 -0.403 -0.148 1.00 90.50 101 VAL A O 1
ATOM 759 N N . THR A 1 102 ? -7.720 1.040 1.489 1.00 87.50 102 THR A N 1
ATOM 760 C CA . THR A 1 102 ? -6.383 1.649 1.583 1.00 87.50 102 THR A CA 1
ATOM 761 C C . THR A 1 102 ? -5.304 0.603 1.877 1.00 87.50 102 THR A C 1
ATOM 763 O O . THR A 1 102 ? -4.288 0.556 1.188 1.00 87.50 102 THR A O 1
ATOM 766 N N . ALA A 1 103 ? -5.523 -0.271 2.865 1.00 87.00 103 ALA A N 1
ATOM 767 C CA . ALA A 1 103 ? -4.567 -1.322 3.210 1.00 87.00 103 ALA A CA 1
ATOM 768 C C . ALA A 1 103 ? -4.392 -2.334 2.067 1.00 87.00 103 ALA A C 1
ATOM 770 O O . ALA A 1 103 ? -3.265 -2.708 1.751 1.00 87.00 103 ALA A O 1
ATOM 771 N N . SER A 1 104 ? -5.483 -2.734 1.409 1.00 88.69 104 SER A N 1
ATOM 772 C CA . SER A 1 104 ? -5.431 -3.665 0.274 1.00 88.69 104 SER A CA 1
ATOM 773 C C . SER A 1 104 ? -4.606 -3.095 -0.881 1.00 88.69 104 SER A C 1
ATOM 775 O O . SER A 1 104 ? -3.756 -3.786 -1.437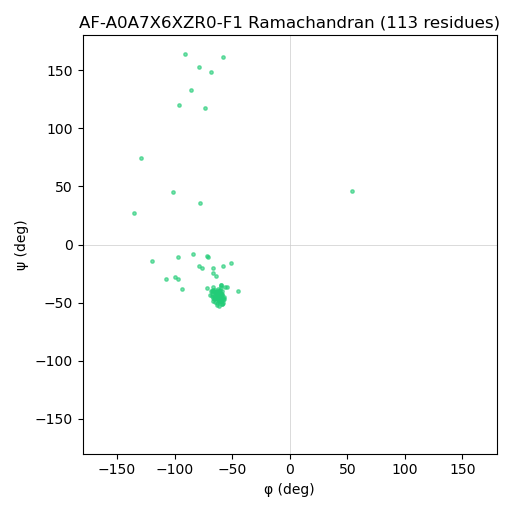 1.00 88.69 104 SER A O 1
ATOM 777 N N . LEU A 1 105 ? -4.795 -1.815 -1.211 1.00 86.44 105 LEU A N 1
ATOM 778 C CA . LEU A 1 105 ? -4.026 -1.157 -2.267 1.00 86.44 105 LEU A CA 1
ATOM 779 C C . LEU A 1 105 ? -2.541 -1.042 -1.903 1.00 86.44 105 LEU A C 1
ATOM 781 O O . LEU A 1 105 ? -1.686 -1.371 -2.723 1.00 86.44 105 LEU A O 1
ATOM 785 N N . ILE A 1 106 ? -2.223 -0.643 -0.670 1.00 82.69 106 ILE A N 1
ATOM 786 C CA . ILE A 1 106 ? -0.830 -0.487 -0.228 1.00 82.69 106 ILE A CA 1
ATOM 787 C C . ILE A 1 106 ? -0.090 -1.833 -0.212 1.00 82.69 106 ILE A C 1
A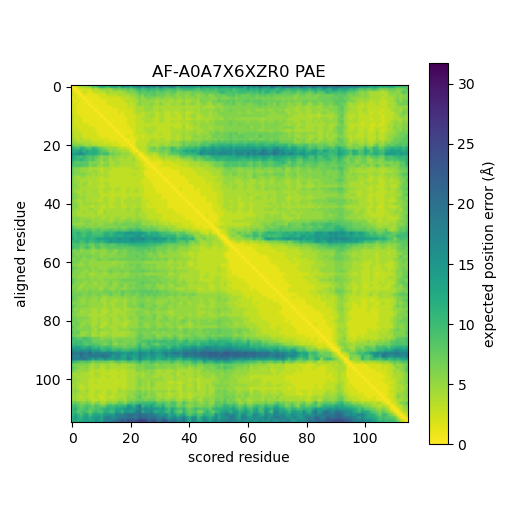TOM 789 O O . ILE A 1 106 ? 1.034 -1.909 -0.707 1.00 82.69 106 ILE A O 1
ATOM 793 N N . TYR A 1 107 ? -0.702 -2.888 0.337 1.00 80.38 107 TYR A N 1
ATOM 794 C CA . TYR A 1 107 ? -0.004 -4.149 0.611 1.00 80.38 107 TYR A CA 1
ATOM 795 C C . TYR A 1 107 ? -0.178 -5.228 -0.462 1.00 80.38 107 TYR A C 1
ATOM 797 O O . TYR A 1 107 ? 0.722 -6.048 -0.624 1.00 80.38 107 TYR A O 1
ATOM 805 N N . CYS A 1 108 ? -1.303 -5.261 -1.181 1.00 80.88 108 CYS A N 1
ATOM 806 C CA . CYS A 1 108 ? -1.563 -6.296 -2.191 1.00 80.88 108 CYS A CA 1
ATOM 807 C C . CYS A 1 108 ? -1.285 -5.823 -3.621 1.00 80.88 108 CYS A C 1
ATOM 809 O O . CYS A 1 108 ? -0.975 -6.648 -4.474 1.00 80.88 108 CYS A O 1
ATOM 811 N N . VAL A 1 109 ? -1.409 -4.520 -3.889 1.00 79.25 109 VAL A N 1
ATOM 812 C CA . VAL A 1 109 ? -1.195 -3.942 -5.230 1.00 79.25 109 VAL A CA 1
ATOM 813 C C . VAL A 1 109 ? 0.111 -3.148 -5.306 1.00 79.25 109 VAL A C 1
ATOM 815 O O . VAL A 1 109 ? 0.723 -3.072 -6.368 1.00 79.25 109 VAL A O 1
ATOM 818 N N . GLY A 1 110 ? 0.550 -2.557 -4.190 1.00 73.75 110 GLY A N 1
ATOM 819 C CA . GLY A 1 110 ? 1.730 -1.700 -4.134 1.00 73.75 110 GLY A CA 1
ATOM 820 C C . GLY A 1 110 ? 3.023 -2.377 -4.601 1.00 73.75 110 GLY A C 1
ATOM 821 O O . GLY A 1 110 ? 3.153 -3.597 -4.620 1.00 73.75 110 GLY A O 1
ATOM 822 N N . ALA A 1 111 ? 4.028 -1.560 -4.926 1.00 65.94 111 ALA A N 1
ATOM 823 C CA . ALA A 1 111 ? 5.298 -2.014 -5.500 1.00 65.94 111 ALA A CA 1
ATOM 824 C C . ALA A 1 111 ? 6.077 -3.033 -4.634 1.00 65.94 111 ALA A C 1
ATOM 826 O O . ALA A 1 111 ? 6.928 -3.746 -5.155 1.00 65.94 111 ALA A O 1
ATOM 827 N N . MET A 1 112 ? 5.778 -3.135 -3.330 1.00 62.34 112 MET A N 1
ATOM 828 C CA . MET A 1 112 ? 6.352 -4.146 -2.425 1.00 62.34 112 MET A CA 1
ATOM 829 C C . MET A 1 112 ? 5.637 -5.511 -2.458 1.00 62.34 112 MET A C 1
ATOM 831 O O . MET A 1 112 ? 6.115 -6.453 -1.834 1.00 62.34 112 MET A O 1
ATOM 835 N N . ALA A 1 113 ? 4.498 -5.644 -3.144 1.00 55.94 113 ALA A N 1
ATOM 836 C CA . ALA A 1 113 ? 3.770 -6.913 -3.250 1.00 55.94 113 ALA A CA 1
ATOM 837 C C . ALA A 1 113 ? 4.427 -7.896 -4.242 1.00 55.94 113 ALA A C 1
ATOM 839 O O . ALA A 1 113 ? 4.189 -9.100 -4.170 1.00 55.94 113 ALA A O 1
ATOM 840 N N . ILE A 1 114 ? 5.262 -7.386 -5.155 1.00 51.06 114 ILE A N 1
ATOM 841 C CA . ILE A 1 114 ? 5.910 -8.126 -6.251 1.00 51.06 114 ILE A CA 1
ATOM 842 C C . ILE A 1 114 ? 7.380 -8.435 -5.896 1.00 51.06 114 ILE A C 1
ATOM 844 O O . ILE A 1 114 ? 8.283 -8.201 -6.698 1.00 51.06 114 ILE A O 1
ATOM 848 N N . VAL A 1 115 ? 7.643 -8.898 -4.668 1.00 48.38 115 VAL A N 1
ATOM 849 C CA . VAL A 1 115 ? 8.995 -9.275 -4.199 1.00 48.38 115 VAL A CA 1
ATOM 850 C C . VAL A 1 115 ? 9.002 -10.689 -3.624 1.00 48.38 115 VAL A C 1
ATOM 852 O O . VAL A 1 115 ? 8.053 -11.052 -2.889 1.00 48.38 115 VAL A O 1
#

Sequence (115 aa):
MLGTIVNSIAIIIGGFIGIILKKGIKENYRNTIMDGIALSVIIIGITGGIKSENVILVVVSIVIGSMIGEYAKIEKRLDKTGDNLQSRFGKSDSQFSKAFVTASLIYCVGAMAIV

Mean predicted aligned error: 5.85 Å

Radius of gyration: 16.85 Å; Cα contacts (8 Å, |Δi|>4): 40; chains: 1; bounding box: 38×32×46 Å

Secondary structure (DSSP, 8-state):
-HHHHHHHHHHHHHHHHHHHHGGG--HHHHHHHHHHHHHHHHHHHHHHHHT-S-HHHHHHHHHHHHHHHHHTTHHHHHHHHHHHHHHHH--TT--HHHHHHHHHIIIIISTTS--

Foldseek 3Di:
DVVLVVLVVCCVVVVVVCVVCVVVDDPVVVVVVVVVLVVVLVVLVVVVCVPDPCNVVVVVCCVVVVVVCVVVVVVVVLLVVLVVCCVVPNDPDDPRSVVSSVCCCCACVGSVNVD

Solvent-accessible surface area (backbone atoms only — not comparable to full-atom values): 6485 Å² total; per-residue (Å²): 105,72,61,47,52,53,50,53,50,47,52,53,53,49,50,54,52,47,63,71,49,50,87,77,60,55,70,68,59,53,51,56,51,51,52,52,49,53,55,49,52,52,53,51,46,52,55,54,55,71,68,42,93,53,58,67,60,53,53,52,50,50,52,54,49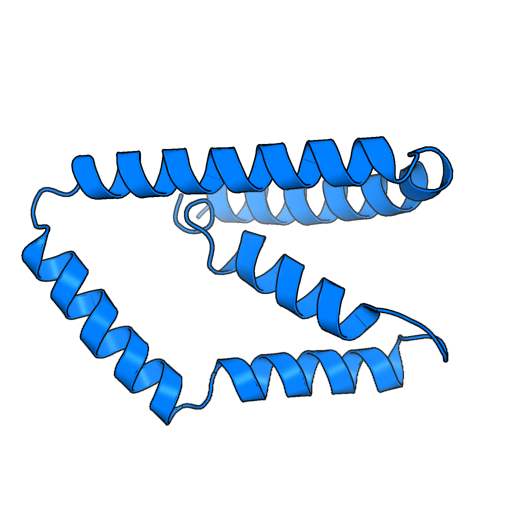,48,53,52,38,58,74,68,36,49,66,63,53,48,51,52,49,21,48,54,47,25,75,75,74,40,58,102,84,53,68,42,28,63,50,48,49,53,49,45,45,57,57,68,67,26,82,78,47,81,95